Protein AF-A0A225UHL8-F1 (afdb_monomer_lite)

Radius of gyration: 35.81 Å; chains: 1; bounding box: 70×22×98 Å

Sequence (113 aa):
MVSLGLARRLKLKLKYGKQISVSGLGGVPTSITASTEVKITLGPRVVYVVDTLIYENTISAKAQARESQRLDDLQKMEPPAVQTPNYPWPTKMMIRPSPGCQEARVIKLQILR

pLDDT: mean 76.97, std 11.26, range [52.53, 93.81]

Organism: NCBI:txid4795

Foldseek 3Di:
DAEPVVCVVVVFDWDFDPWDFDQDDPRQTWIFGTWGWDWDDPDPPDTDTDTGIYIYPDRPPVRVVVVVVVVVVVVVPPDPPDPDDPDPDPPPPDDDPDPPDDDDDDDDDDDDD

Structure (mmCIF, N/CA/C/O backbone):
data_AF-A0A225UHL8-F1
#
_entry.id   AF-A0A225UHL8-F1
#
loop_
_atom_site.group_PDB
_atom_site.id
_atom_site.type_symbol
_atom_site.label_atom_id
_atom_site.label_alt_id
_atom_site.label_comp_id
_atom_site.label_asym_id
_atom_site.label_entity_id
_atom_site.label_seq_id
_atom_site.pdbx_PDB_ins_code
_atom_site.Cartn_x
_atom_site.Cartn_y
_atom_site.Cartn_z
_atom_site.occupancy
_atom_site.B_iso_or_equiv
_atom_site.auth_seq_id
_atom_site.auth_comp_id
_atom_site.auth_asym_id
_atom_site.auth_atom_id
_atom_site.pdbx_PDB_model_num
ATOM 1 N N . MET A 1 1 ? -9.195 -5.512 3.261 1.00 75.69 1 MET A N 1
ATOM 2 C CA . MET A 1 1 ? -7.813 -5.039 3.521 1.00 75.69 1 MET A CA 1
ATOM 3 C C . MET A 1 1 ? -7.791 -3.524 3.401 1.00 75.69 1 MET A C 1
ATOM 5 O O . MET A 1 1 ? -8.510 -3.006 2.555 1.00 75.69 1 MET A O 1
ATOM 9 N N . VAL A 1 2 ? -7.021 -2.822 4.235 1.00 83.56 2 VAL A N 1
ATOM 10 C CA . VAL A 1 2 ? -6.964 -1.345 4.256 1.00 83.56 2 VAL A CA 1
ATOM 11 C C . VAL A 1 2 ? -5.554 -0.886 3.883 1.00 83.56 2 VAL A C 1
ATOM 13 O O . VAL A 1 2 ? -4.578 -1.514 4.283 1.00 83.56 2 VAL A O 1
ATOM 16 N N . SER A 1 3 ? -5.427 0.186 3.100 1.00 85.38 3 SER A N 1
ATOM 17 C CA . SER A 1 3 ? -4.113 0.712 2.715 1.00 85.38 3 SER A CA 1
ATOM 18 C C . SER A 1 3 ? -3.475 1.518 3.849 1.00 85.38 3 SER A C 1
ATOM 20 O O . SER A 1 3 ? -4.166 2.209 4.606 1.00 85.38 3 SER A O 1
ATOM 22 N N . LEU A 1 4 ? -2.143 1.490 3.945 1.00 84.81 4 LEU A N 1
ATOM 23 C CA . LEU A 1 4 ? -1.416 2.257 4.960 1.00 84.81 4 LEU A CA 1
ATOM 24 C C . LEU A 1 4 ? -1.695 3.765 4.877 1.00 84.81 4 LEU A C 1
ATOM 26 O O . LEU A 1 4 ? -1.858 4.422 5.904 1.00 84.81 4 LEU A O 1
ATOM 30 N N . GLY A 1 5 ? -1.797 4.312 3.663 1.00 86.69 5 GLY A N 1
ATOM 31 C CA . GLY A 1 5 ? -2.115 5.725 3.452 1.00 86.69 5 GLY A CA 1
ATOM 32 C C . GLY A 1 5 ? -3.486 6.102 4.015 1.00 86.69 5 GLY A C 1
ATOM 33 O O . GLY A 1 5 ? -3.611 7.112 4.709 1.00 86.69 5 GLY A O 1
ATOM 34 N N . LEU A 1 6 ? -4.502 5.263 3.788 1.00 86.88 6 LEU A N 1
ATOM 35 C CA . LEU A 1 6 ? -5.835 5.480 4.345 1.00 86.88 6 LEU A CA 1
ATOM 36 C C . LEU A 1 6 ? -5.818 5.387 5.874 1.00 86.88 6 LEU A C 1
ATOM 38 O O . LEU A 1 6 ? -6.369 6.256 6.544 1.00 86.88 6 LEU A O 1
ATOM 42 N N . ALA A 1 7 ? -5.121 4.397 6.432 1.00 87.75 7 ALA A N 1
ATOM 43 C CA . ALA A 1 7 ? -5.011 4.237 7.878 1.00 87.75 7 ALA A CA 1
ATOM 44 C C . ALA A 1 7 ? -4.324 5.434 8.563 1.00 87.75 7 ALA A C 1
ATOM 46 O O . ALA A 1 7 ? -4.782 5.887 9.613 1.00 87.75 7 ALA A O 1
ATOM 47 N N . ARG A 1 8 ? -3.274 5.996 7.945 1.00 87.06 8 ARG A N 1
ATOM 48 C CA . ARG A 1 8 ? -2.605 7.221 8.422 1.00 87.06 8 ARG A CA 1
ATOM 49 C C . ARG A 1 8 ? -3.531 8.435 8.368 1.00 87.06 8 ARG A C 1
ATOM 51 O O . ARG A 1 8 ? -3.590 9.192 9.333 1.00 87.06 8 ARG A O 1
ATOM 58 N N . ARG A 1 9 ? -4.290 8.602 7.277 1.00 91.56 9 ARG A N 1
ATOM 59 C CA . ARG A 1 9 ? -5.273 9.696 7.136 1.00 91.56 9 ARG A CA 1
ATOM 60 C C . ARG A 1 9 ? -6.385 9.612 8.180 1.00 91.56 9 ARG A C 1
ATOM 62 O O . ARG A 1 9 ? -6.807 10.640 8.697 1.00 91.56 9 ARG A O 1
ATOM 69 N N . LEU A 1 10 ? -6.806 8.397 8.519 1.00 90.00 10 LEU A N 1
ATOM 70 C CA . LEU A 1 10 ? -7.790 8.121 9.567 1.00 90.00 10 LEU A CA 1
ATOM 71 C C . LEU A 1 10 ? -7.193 8.122 10.986 1.00 90.00 10 LEU A C 1
ATOM 73 O O . LEU A 1 10 ? -7.925 7.907 11.948 1.00 90.00 10 LEU A O 1
ATOM 77 N N . LYS A 1 11 ? -5.881 8.368 11.130 1.00 90.75 11 LYS A N 1
ATOM 78 C CA . LYS A 1 11 ? -5.155 8.387 12.412 1.00 90.75 11 LYS A CA 1
ATOM 79 C C . LYS A 1 11 ? -5.376 7.119 13.252 1.00 90.75 11 LYS A C 1
ATOM 81 O O . LYS A 1 11 ? -5.460 7.181 14.479 1.00 90.75 11 LYS A O 1
ATOM 86 N N . LEU A 1 12 ? -5.472 5.964 12.593 1.00 89.69 12 LEU A N 1
ATOM 87 C CA . LEU A 1 12 ? -5.672 4.683 13.268 1.00 89.69 12 LEU A CA 1
ATOM 88 C C . LEU A 1 12 ? -4.417 4.274 14.046 1.00 89.69 12 LEU A C 1
ATOM 90 O O . LEU A 1 12 ? -3.289 4.508 13.607 1.00 89.69 12 LEU A O 1
ATOM 94 N N . LYS A 1 13 ? -4.607 3.610 15.189 1.00 89.00 13 LYS A N 1
ATOM 95 C CA . LYS A 1 13 ? -3.498 3.032 15.955 1.00 89.00 13 LYS A CA 1
ATOM 96 C C . LYS A 1 13 ? -3.063 1.724 15.306 1.00 89.00 13 LYS A C 1
ATOM 98 O O . LYS A 1 13 ? -3.782 0.727 15.356 1.00 89.00 13 LYS A O 1
ATOM 103 N N . LEU A 1 14 ? -1.887 1.745 14.690 1.00 88.94 14 LEU A N 1
ATOM 104 C CA . LEU A 1 14 ? -1.315 0.598 13.997 1.00 88.94 14 LEU A CA 1
ATOM 105 C C . LEU A 1 14 ? -0.427 -0.217 14.936 1.00 88.94 14 LEU A C 1
ATOM 107 O O . LEU A 1 14 ? 0.420 0.338 15.634 1.00 88.94 14 LEU A O 1
ATOM 111 N N . LYS A 1 15 ? -0.603 -1.536 14.919 1.00 87.62 15 LYS A N 1
ATOM 112 C CA . LYS A 1 15 ? 0.301 -2.504 15.537 1.00 87.62 15 LYS A CA 1
ATOM 113 C C . LYS A 1 15 ? 1.204 -3.055 14.438 1.00 87.62 15 LYS A C 1
ATOM 115 O O . LYS A 1 15 ? 0.720 -3.682 13.497 1.00 87.62 15 LYS A O 1
ATOM 120 N N . TYR A 1 16 ? 2.501 -2.789 14.532 1.00 81.25 16 TYR A N 1
ATOM 121 C CA . TYR A 1 16 ? 3.485 -3.296 13.577 1.00 81.25 16 TYR A CA 1
ATOM 122 C C . TYR A 1 16 ? 3.914 -4.702 13.993 1.00 81.25 16 TYR A C 1
ATOM 124 O O . TYR A 1 16 ? 4.295 -4.923 15.141 1.00 81.25 16 TYR A O 1
ATOM 132 N N . GLY A 1 17 ? 3.801 -5.651 13.068 1.00 76.00 17 GLY A N 1
ATOM 133 C CA . GLY A 1 17 ? 4.171 -7.050 13.274 1.00 76.00 17 GLY A CA 1
ATOM 134 C C . GLY A 1 17 ? 5.263 -7.489 12.303 1.00 76.00 17 GLY A C 1
ATOM 135 O O . GLY A 1 17 ? 5.881 -6.672 11.623 1.00 76.00 17 GLY A O 1
ATOM 136 N N . LYS A 1 18 ? 5.492 -8.802 12.206 1.00 74.38 18 LYS A N 1
ATOM 137 C CA . LYS A 1 18 ? 6.393 -9.364 11.192 1.00 74.38 18 LYS A CA 1
ATOM 138 C C . LYS A 1 18 ? 5.832 -9.074 9.798 1.00 74.38 18 LYS A C 1
ATOM 140 O O . LYS A 1 18 ? 4.673 -9.376 9.533 1.00 74.38 18 LYS A O 1
ATOM 145 N N . GLN A 1 19 ? 6.657 -8.507 8.920 1.00 71.31 19 GLN A N 1
ATOM 146 C CA . GLN A 1 19 ? 6.268 -8.190 7.548 1.00 71.31 19 GLN A CA 1
ATOM 147 C C . GLN A 1 19 ? 5.973 -9.484 6.777 1.00 71.31 19 GLN A C 1
ATOM 149 O O . GLN A 1 19 ? 6.843 -10.349 6.643 1.00 71.31 19 GLN A O 1
ATOM 154 N N . ILE A 1 20 ? 4.748 -9.619 6.270 1.00 74.69 20 ILE A N 1
ATOM 155 C CA . ILE A 1 20 ? 4.320 -10.772 5.472 1.00 74.69 20 ILE A CA 1
ATOM 156 C C . ILE A 1 20 ? 4.226 -10.318 4.020 1.00 74.69 20 ILE A C 1
ATOM 158 O O . ILE A 1 20 ? 3.564 -9.330 3.713 1.00 74.69 20 ILE A O 1
ATOM 162 N N . SER A 1 21 ? 4.897 -11.034 3.120 1.00 72.44 21 SER A N 1
ATOM 163 C CA . SER A 1 21 ? 4.722 -10.833 1.681 1.00 72.44 21 SER A CA 1
ATOM 164 C C . SER A 1 21 ? 3.538 -11.671 1.216 1.00 72.44 21 SER A C 1
ATOM 166 O O . SER A 1 21 ? 3.569 -12.894 1.339 1.00 72.44 21 SER A O 1
ATOM 168 N N . VAL A 1 22 ? 2.505 -11.019 0.697 1.00 73.88 22 VAL A N 1
ATOM 169 C CA . VAL A 1 22 ? 1.358 -11.667 0.056 1.00 73.88 22 VAL A CA 1
ATOM 170 C C . VAL A 1 22 ? 1.390 -11.367 -1.435 1.00 73.88 22 VAL A C 1
ATOM 172 O O . VAL A 1 22 ? 1.830 -10.301 -1.855 1.00 73.88 22 VAL A O 1
ATOM 175 N N . SER A 1 23 ? 0.933 -12.304 -2.257 1.00 74.62 23 SER A N 1
ATOM 176 C CA . SER A 1 23 ? 0.718 -12.024 -3.675 1.00 74.62 23 SER A CA 1
ATOM 177 C C . SER A 1 23 ? -0.560 -11.202 -3.815 1.00 74.62 23 SER A C 1
ATOM 179 O O . SER A 1 23 ? -1.652 -11.687 -3.524 1.00 74.62 23 SER A O 1
ATOM 181 N N . GLY A 1 24 ? -0.414 -9.941 -4.211 1.00 70.69 24 GLY A N 1
ATOM 182 C CA . GLY A 1 24 ? -1.517 -9.039 -4.504 1.00 70.69 24 GLY A CA 1
ATOM 183 C C . GLY A 1 24 ? -2.201 -9.356 -5.835 1.00 70.69 24 GLY A C 1
ATOM 184 O O . GLY A 1 24 ? -1.852 -10.301 -6.548 1.00 70.69 24 GLY A O 1
ATOM 185 N N . LEU A 1 25 ? -3.188 -8.530 -6.181 1.00 65.62 25 LEU A N 1
ATOM 186 C CA . LEU A 1 25 ? -3.912 -8.622 -7.447 1.00 65.62 25 LEU A CA 1
ATOM 187 C C . LEU A 1 25 ? -2.928 -8.513 -8.627 1.00 65.62 25 LEU A C 1
ATOM 189 O O . LEU A 1 25 ? -2.130 -7.581 -8.682 1.00 65.62 25 LEU A O 1
ATOM 193 N N . GLY A 1 26 ? -2.959 -9.483 -9.546 1.00 71.81 26 GLY A N 1
ATOM 194 C CA . GLY A 1 26 ? -2.008 -9.564 -10.664 1.00 71.81 26 GLY A CA 1
ATOM 195 C C . GLY A 1 26 ? -0.659 -10.215 -10.326 1.00 71.81 26 GLY A C 1
ATOM 196 O O . GLY A 1 26 ? 0.267 -10.138 -11.125 1.00 71.81 26 GLY A O 1
ATOM 197 N N . GLY A 1 27 ? -0.520 -10.848 -9.154 1.00 73.62 27 GLY A N 1
ATOM 198 C CA . GLY A 1 27 ? 0.696 -11.580 -8.772 1.00 73.62 27 GLY A CA 1
ATOM 199 C C . GLY A 1 27 ? 1.842 -10.694 -8.274 1.00 73.62 27 GLY A C 1
ATOM 200 O O . GLY A 1 27 ? 2.933 -11.193 -8.001 1.00 73.62 27 GLY A O 1
ATOM 201 N N . VAL A 1 28 ? 1.602 -9.388 -8.120 1.00 71.94 28 VAL A N 1
ATOM 202 C CA . VAL A 1 28 ? 2.586 -8.446 -7.579 1.00 71.94 28 VAL A CA 1
ATOM 203 C C . VAL A 1 28 ? 2.727 -8.679 -6.072 1.00 71.94 28 VAL A C 1
ATOM 205 O O . VAL A 1 28 ? 1.729 -8.587 -5.357 1.00 71.94 28 VAL A O 1
ATOM 208 N N . PRO A 1 29 ? 3.930 -8.966 -5.548 1.00 70.12 29 PRO A N 1
ATOM 209 C CA . PRO A 1 29 ? 4.115 -9.167 -4.117 1.00 70.12 29 PRO A CA 1
ATOM 210 C C . PRO A 1 29 ? 3.922 -7.844 -3.363 1.00 70.12 29 PRO A C 1
ATOM 212 O O . PRO A 1 29 ? 4.719 -6.910 -3.494 1.00 70.12 29 PRO A O 1
ATOM 215 N N . THR A 1 30 ? 2.872 -7.785 -2.551 1.00 75.44 30 THR A N 1
ATOM 216 C CA . THR A 1 30 ? 2.535 -6.686 -1.644 1.00 75.44 30 THR A CA 1
ATOM 217 C C . THR A 1 30 ? 2.898 -7.067 -0.213 1.00 75.44 30 THR A C 1
ATOM 219 O O . THR A 1 30 ? 2.684 -8.196 0.228 1.00 75.44 30 THR A O 1
ATOM 222 N N . SER A 1 31 ? 3.476 -6.134 0.543 1.00 72.94 31 SER A N 1
ATOM 223 C CA . SER A 1 31 ? 3.817 -6.384 1.944 1.00 72.94 31 SER A CA 1
ATOM 224 C C . SER A 1 31 ? 2.722 -5.911 2.894 1.00 72.94 31 SER A C 1
ATOM 226 O O . SER A 1 31 ? 2.283 -4.760 2.848 1.00 72.94 31 SER A O 1
ATOM 228 N N . ILE A 1 32 ? 2.318 -6.802 3.794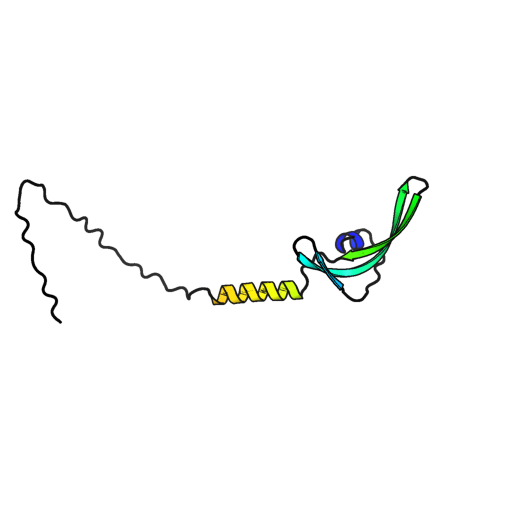 1.00 77.94 32 ILE A N 1
ATOM 229 C CA . ILE A 1 32 ? 1.503 -6.495 4.965 1.00 77.94 32 ILE A CA 1
ATOM 230 C C . ILE A 1 32 ? 2.463 -6.220 6.115 1.00 77.94 32 ILE A C 1
ATOM 232 O O . ILE A 1 32 ? 3.260 -7.086 6.479 1.00 77.94 32 ILE A O 1
ATOM 236 N N . THR A 1 33 ? 2.382 -5.018 6.678 1.00 74.81 33 THR A N 1
ATOM 237 C CA . THR A 1 33 ? 3.358 -4.534 7.671 1.00 74.81 33 THR A CA 1
ATOM 238 C C . THR A 1 33 ? 2.706 -4.256 9.026 1.00 74.81 33 THR A C 1
ATOM 240 O O . THR A 1 33 ? 3.374 -4.296 10.059 1.00 74.81 33 THR A O 1
ATOM 243 N N . ALA A 1 34 ? 1.395 -4.006 9.056 1.00 82.31 34 ALA A N 1
ATOM 244 C CA . ALA A 1 34 ? 0.694 -3.666 10.286 1.00 82.31 34 ALA A CA 1
ATOM 245 C C . ALA A 1 34 ? -0.729 -4.227 10.325 1.00 82.31 34 ALA A C 1
ATOM 247 O O . ALA A 1 34 ? -1.329 -4.533 9.296 1.00 82.31 34 ALA A O 1
ATOM 248 N N . SER A 1 35 ? -1.287 -4.322 11.524 1.00 84.31 35 SER A N 1
ATOM 249 C CA . SER A 1 35 ? -2.701 -4.596 11.764 1.00 84.31 35 SER A CA 1
ATOM 250 C C . SER A 1 35 ? -3.292 -3.533 12.682 1.00 84.31 35 SER A C 1
ATOM 252 O O . SER A 1 35 ? -2.580 -2.831 13.405 1.00 84.31 35 SER A O 1
ATOM 254 N N . THR A 1 36 ? -4.604 -3.356 12.624 1.00 88.44 36 THR A N 1
ATOM 255 C CA . THR A 1 36 ? -5.316 -2.416 13.488 1.00 88.44 36 THR A CA 1
ATOM 256 C C . THR A 1 36 ? -6.727 -2.912 13.742 1.00 88.44 36 THR A C 1
ATOM 258 O O . THR A 1 36 ? -7.358 -3.492 12.861 1.00 88.44 36 THR A O 1
ATOM 261 N N . GLU A 1 37 ? -7.210 -2.678 14.951 1.00 88.75 37 GLU A N 1
ATOM 262 C CA . GLU A 1 37 ? -8.580 -2.980 15.335 1.00 88.75 37 GLU A CA 1
ATOM 263 C C . GLU A 1 37 ? -9.443 -1.757 15.016 1.00 88.75 37 GLU A C 1
ATOM 265 O O . GLU A 1 37 ? -9.176 -0.650 15.495 1.00 88.75 37 GLU A O 1
ATOM 270 N N . VAL A 1 38 ? -10.463 -1.939 14.178 1.00 89.25 38 VAL A N 1
ATOM 271 C CA . VAL A 1 38 ? -11.345 -0.853 13.739 1.00 89.25 38 VAL A CA 1
ATOM 272 C C . VAL A 1 38 ? -12.760 -1.124 14.218 1.00 89.25 38 VAL A C 1
ATOM 274 O O . VAL A 1 38 ? -13.296 -2.218 14.043 1.00 89.25 38 VAL A O 1
ATOM 277 N N . LYS A 1 39 ? -13.381 -0.090 14.790 1.00 90.81 39 LYS A N 1
ATOM 278 C CA . LYS A 1 39 ? -14.814 -0.065 15.074 1.00 90.81 39 LYS A CA 1
ATOM 279 C C . LYS A 1 39 ? -15.554 0.529 13.884 1.00 90.81 39 LYS A C 1
ATOM 281 O O . LYS A 1 39 ? -15.400 1.712 13.596 1.00 90.81 39 LYS A O 1
ATOM 286 N N . ILE A 1 40 ? -16.339 -0.292 13.200 1.00 89.31 40 ILE A N 1
ATOM 287 C CA . ILE A 1 40 ? -17.140 0.098 12.041 1.00 89.31 40 ILE A CA 1
ATOM 288 C C . ILE A 1 40 ? -18.603 0.119 12.468 1.00 89.31 40 ILE A C 1
ATOM 290 O O . ILE A 1 40 ? -19.164 -0.893 12.882 1.00 89.31 40 ILE A O 1
ATOM 294 N N . THR A 1 41 ? -19.234 1.279 12.363 1.00 90.88 41 THR A N 1
ATOM 295 C CA . THR A 1 41 ? -20.665 1.455 12.615 1.00 90.88 41 THR A CA 1
ATOM 296 C C . THR A 1 41 ? -21.426 1.321 11.300 1.00 90.88 41 THR A C 1
ATOM 298 O O . THR A 1 41 ? -21.255 2.159 10.416 1.00 90.88 41 THR A O 1
ATOM 301 N N . LEU A 1 42 ? -22.259 0.286 11.162 1.00 88.88 42 LEU A N 1
ATOM 302 C CA . LEU A 1 42 ? -23.072 0.038 9.957 1.00 88.88 42 LEU A CA 1
ATOM 303 C C . LEU A 1 42 ? -24.536 0.498 10.105 1.00 88.88 42 LEU A C 1
ATOM 305 O O . LEU A 1 42 ? -25.334 0.345 9.187 1.00 88.88 42 LEU A O 1
ATOM 309 N N . GLY A 1 43 ? -24.893 1.080 11.251 1.00 88.81 43 GLY A N 1
ATOM 310 C CA . GLY A 1 43 ? -26.215 1.640 11.519 1.00 88.81 43 GLY A CA 1
ATOM 311 C C . GLY A 1 43 ? -26.354 2.119 12.969 1.00 88.81 43 GLY A C 1
ATOM 312 O O . GLY A 1 43 ? -25.392 2.022 13.734 1.00 88.81 43 GLY A O 1
ATOM 313 N N . PRO A 1 44 ? -27.549 2.582 13.388 1.00 85.56 44 PRO A N 1
ATOM 314 C CA . PRO A 1 44 ? -27.764 3.191 14.707 1.00 85.56 44 PRO A CA 1
ATOM 315 C C . PRO A 1 44 ? -27.479 2.268 15.901 1.00 85.56 44 PRO A C 1
ATOM 317 O O . PRO A 1 44 ? -27.277 2.745 17.012 1.00 85.56 44 PRO A O 1
ATOM 320 N N . ARG A 1 45 ? -27.498 0.944 15.694 1.00 88.50 45 ARG A N 1
ATOM 321 C CA . ARG A 1 45 ? -27.344 -0.068 16.756 1.00 88.50 45 ARG A CA 1
ATOM 322 C C . ARG A 1 45 ? -26.320 -1.157 16.447 1.00 88.50 45 ARG A C 1
ATOM 324 O O . ARG A 1 45 ? -26.227 -2.118 17.201 1.00 88.50 45 ARG A O 1
ATOM 331 N N . VAL A 1 46 ? -25.569 -1.040 15.353 1.00 87.38 46 VAL A N 1
ATOM 332 C CA . VAL A 1 46 ? -24.667 -2.113 14.920 1.00 87.38 46 VAL A CA 1
ATOM 333 C C . VAL A 1 46 ? -23.242 -1.591 14.824 1.00 87.38 46 VAL A C 1
ATOM 335 O O . VAL A 1 46 ? -22.899 -0.834 13.914 1.00 87.38 46 VAL A O 1
ATOM 338 N N . VAL A 1 47 ? -22.425 -2.009 15.791 1.0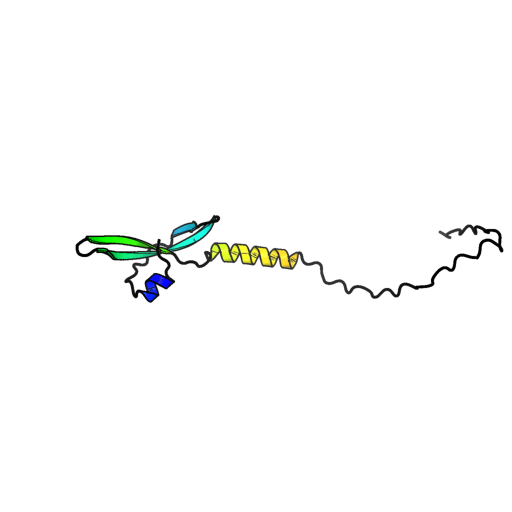0 92.19 47 VAL A N 1
ATOM 339 C CA . VAL A 1 47 ? -20.991 -1.722 15.866 1.00 92.19 47 VAL A CA 1
ATOM 340 C C . VAL A 1 47 ? -20.236 -3.029 15.662 1.00 92.19 47 VAL A C 1
ATOM 342 O O . VAL A 1 47 ? -20.374 -3.953 16.459 1.00 92.19 47 VAL A O 1
ATOM 345 N N . TYR A 1 48 ? -19.420 -3.094 14.616 1.00 90.56 48 TYR A N 1
ATOM 346 C CA . TYR A 1 48 ? -18.498 -4.197 14.377 1.00 90.56 48 TYR A CA 1
ATOM 347 C C . TYR A 1 48 ? -17.111 -3.818 14.859 1.00 90.56 48 TYR A C 1
ATOM 349 O O . TYR A 1 48 ? -16.622 -2.734 14.552 1.00 90.56 48 TYR A O 1
ATOM 357 N N . VAL A 1 49 ? -16.474 -4.725 15.587 1.00 91.25 49 VAL A N 1
ATOM 358 C CA . VAL A 1 49 ? -15.060 -4.638 15.942 1.00 91.25 49 VAL A CA 1
ATOM 359 C C . VAL A 1 49 ? -14.335 -5.659 15.076 1.00 91.25 49 VAL A C 1
ATOM 361 O O . VAL A 1 49 ? -14.635 -6.848 15.160 1.00 91.25 49 VAL A O 1
ATOM 364 N N . VAL A 1 50 ? -13.454 -5.199 14.190 1.00 90.44 50 VAL A N 1
ATOM 365 C CA . VAL A 1 50 ? -12.734 -6.066 13.247 1.00 90.44 50 VAL A CA 1
ATOM 366 C C . VAL A 1 50 ? -11.241 -5.785 13.313 1.00 90.44 50 VAL A C 1
ATOM 368 O O . VAL A 1 50 ? -10.803 -4.643 13.154 1.00 90.44 50 VAL A O 1
ATOM 371 N N . ASP A 1 51 ? -10.458 -6.851 13.453 1.00 88.19 51 ASP A N 1
ATOM 372 C CA . ASP A 1 51 ? -9.020 -6.814 13.221 1.00 88.19 51 ASP A CA 1
ATOM 373 C C . ASP A 1 51 ? -8.739 -6.768 11.722 1.00 88.19 51 ASP A C 1
ATOM 375 O O . ASP A 1 51 ? -9.015 -7.698 10.961 1.00 88.19 51 ASP A O 1
ATOM 379 N N . THR A 1 52 ? -8.192 -5.642 11.281 1.00 87.50 52 THR A N 1
ATOM 380 C CA . THR A 1 52 ? -7.986 -5.347 9.869 1.00 87.50 52 THR A CA 1
ATOM 381 C C . THR A 1 52 ? -6.497 -5.293 9.556 1.00 87.50 52 THR A C 1
ATOM 383 O O . THR A 1 52 ? -5.727 -4.590 10.212 1.00 87.50 52 THR A O 1
ATOM 386 N N . LEU A 1 53 ? -6.078 -6.017 8.516 1.00 86.94 53 LEU A N 1
ATOM 387 C CA . LEU A 1 53 ? -4.701 -5.978 8.025 1.00 86.94 53 LEU A CA 1
ATOM 388 C C . LEU A 1 53 ? -4.460 -4.729 7.169 1.00 86.94 53 LEU A C 1
ATOM 390 O O . LEU A 1 53 ? -5.256 -4.406 6.273 1.00 86.94 53 LEU A O 1
ATOM 394 N N . ILE A 1 54 ? -3.334 -4.069 7.437 1.00 84.88 54 ILE A N 1
ATOM 395 C CA . ILE A 1 54 ? -2.835 -2.903 6.719 1.00 84.88 54 ILE A CA 1
ATOM 396 C C . ILE A 1 54 ? -1.729 -3.329 5.763 1.00 84.88 54 ILE A C 1
ATOM 398 O O . ILE A 1 54 ? -0.676 -3.824 6.178 1.00 84.88 54 ILE A O 1
ATOM 402 N N . TYR A 1 55 ? -1.960 -3.089 4.477 1.00 79.00 55 TYR A N 1
ATOM 403 C CA . TYR A 1 55 ? -0.962 -3.333 3.444 1.00 79.00 55 TYR A CA 1
ATOM 404 C C . TYR A 1 55 ? -0.305 -2.025 3.002 1.00 79.00 55 TYR A C 1
ATOM 406 O O . TYR A 1 55 ? -0.953 -0.973 2.913 1.00 79.00 55 TYR A O 1
ATOM 414 N N . GLU A 1 56 ? 0.988 -2.093 2.698 1.00 71.62 56 GLU A N 1
ATOM 415 C CA . GLU A 1 56 ? 1.643 -1.066 1.899 1.00 71.62 56 GLU A CA 1
ATOM 416 C C . GLU A 1 56 ? 1.441 -1.386 0.420 1.00 71.62 56 GLU A C 1
ATOM 418 O O . GLU A 1 56 ? 1.797 -2.463 -0.055 1.00 71.62 56 GLU A O 1
ATOM 423 N N . ASN A 1 57 ? 0.866 -0.434 -0.317 1.00 62.88 57 ASN A N 1
ATOM 424 C CA . ASN A 1 57 ? 0.798 -0.473 -1.779 1.00 62.88 57 ASN A CA 1
ATOM 425 C C . ASN A 1 57 ? 2.120 0.021 -2.391 1.00 62.88 57 ASN A C 1
ATOM 427 O O . ASN A 1 57 ? 2.134 0.838 -3.305 1.00 62.88 57 ASN A O 1
ATOM 431 N N . THR A 1 58 ? 3.237 -0.399 -1.809 1.00 61.41 58 THR A N 1
ATOM 432 C CA . THR A 1 58 ? 4.562 -0.174 -2.370 1.00 61.41 58 THR A CA 1
ATOM 433 C C . THR A 1 58 ? 5.032 -1.537 -2.835 1.00 61.41 58 THR A C 1
ATOM 435 O O . THR A 1 58 ? 4.976 -2.506 -2.075 1.00 61.41 58 THR A O 1
ATOM 438 N N . ILE A 1 59 ? 5.431 -1.628 -4.103 1.00 65.94 59 ILE A N 1
ATOM 439 C CA . ILE A 1 59 ? 6.030 -2.830 -4.682 1.00 65.94 59 ILE A CA 1
ATOM 440 C C . ILE A 1 59 ? 7.106 -3.305 -3.698 1.00 65.94 59 ILE A C 1
ATOM 442 O O . ILE A 1 59 ? 7.958 -2.504 -3.315 1.00 65.94 59 ILE A O 1
ATOM 446 N N . SER A 1 60 ? 7.038 -4.559 -3.236 1.00 69.12 60 SER A N 1
ATOM 447 C CA . SER A 1 60 ? 8.017 -5.091 -2.276 1.00 69.12 60 SER A CA 1
ATOM 448 C C . SER A 1 60 ? 9.442 -4.719 -2.704 1.00 69.12 60 SER A C 1
ATOM 450 O O . SER A 1 60 ? 9.766 -4.850 -3.884 1.00 69.12 60 SER A O 1
ATOM 452 N N . ALA A 1 61 ? 10.316 -4.328 -1.768 1.00 72.12 61 ALA A N 1
ATOM 453 C CA . ALA A 1 61 ? 11.718 -4.003 -2.067 1.00 72.12 61 ALA A CA 1
ATOM 454 C C . ALA A 1 61 ? 12.412 -5.110 -2.887 1.00 72.12 61 ALA A C 1
ATOM 456 O O . ALA A 1 61 ? 13.212 -4.842 -3.778 1.00 72.12 61 ALA A O 1
ATOM 457 N N . LYS A 1 62 ? 12.031 -6.373 -2.654 1.00 73.00 62 LYS A N 1
ATOM 458 C CA . LYS A 1 62 ? 12.515 -7.526 -3.422 1.00 73.00 62 LYS A CA 1
ATOM 459 C C . LYS A 1 62 ? 12.027 -7.526 -4.874 1.00 73.00 62 LYS A C 1
ATOM 461 O O . LYS A 1 62 ? 12.759 -7.949 -5.762 1.00 73.00 62 LYS A O 1
ATOM 466 N N . ALA A 1 63 ? 10.793 -7.101 -5.124 1.00 76.69 63 ALA A N 1
ATOM 467 C CA . ALA A 1 63 ? 10.262 -6.959 -6.476 1.00 76.69 63 ALA A CA 1
ATOM 468 C C . ALA A 1 63 ? 10.828 -5.726 -7.191 1.00 76.69 63 ALA A C 1
ATOM 470 O O . ALA A 1 63 ? 11.151 -5.837 -8.367 1.00 76.69 63 ALA A O 1
ATOM 471 N N . GLN A 1 64 ? 11.056 -4.616 -6.483 1.00 81.81 64 GLN A N 1
ATOM 472 C CA . GLN A 1 64 ? 11.778 -3.464 -7.037 1.00 81.81 64 GLN A CA 1
ATOM 473 C C . GLN A 1 64 ? 13.211 -3.828 -7.427 1.00 81.81 64 GLN A C 1
ATOM 475 O O . GLN A 1 64 ? 13.638 -3.489 -8.521 1.00 81.81 64 GLN A O 1
ATOM 480 N N . ALA A 1 65 ? 13.928 -4.575 -6.582 1.00 84.81 65 ALA A N 1
ATOM 481 C CA . ALA A 1 65 ? 15.279 -5.035 -6.896 1.00 84.81 65 ALA A CA 1
ATOM 482 C C . ALA A 1 65 ? 15.305 -5.921 -8.150 1.00 84.81 65 ALA A C 1
ATOM 484 O O . ALA A 1 65 ? 16.170 -5.759 -9.003 1.00 84.81 65 ALA A O 1
ATOM 485 N N . ARG A 1 66 ? 14.324 -6.824 -8.295 1.00 85.19 66 ARG A N 1
ATOM 486 C CA . ARG A 1 66 ? 14.178 -7.652 -9.503 1.00 85.19 66 ARG A CA 1
ATOM 487 C C . ARG A 1 66 ? 13.914 -6.814 -10.752 1.00 85.19 66 ARG A C 1
ATOM 489 O O . ARG A 1 66 ? 14.465 -7.129 -11.797 1.00 85.19 66 ARG A O 1
ATOM 496 N N . GLU A 1 67 ? 13.064 -5.796 -10.655 1.00 84.50 67 GLU A N 1
ATOM 497 C CA . GLU A 1 67 ? 12.751 -4.920 -11.787 1.00 84.50 67 GLU A CA 1
ATOM 498 C C . GLU A 1 67 ? 13.937 -4.028 -12.156 1.00 84.50 67 GLU A C 1
ATOM 500 O O . GLU A 1 67 ? 14.289 -3.937 -13.324 1.00 84.50 67 GLU A O 1
ATOM 505 N N . SER A 1 68 ? 14.622 -3.456 -11.164 1.00 86.94 68 SER A N 1
ATOM 506 C CA . SER A 1 68 ? 15.855 -2.695 -11.384 1.00 86.94 68 SER A CA 1
ATOM 507 C C . SER A 1 68 ? 16.912 -3.551 -12.072 1.00 86.94 68 SER A C 1
ATOM 509 O O . SER A 1 68 ? 17.498 -3.119 -13.052 1.00 86.94 68 SER A O 1
ATOM 511 N N . GLN A 1 69 ? 17.094 -4.793 -11.617 1.00 91.81 69 GLN A N 1
ATOM 512 C CA . GLN A 1 69 ? 18.034 -5.721 -12.237 1.00 91.81 69 GLN A CA 1
ATOM 513 C C . GLN A 1 69 ? 17.650 -6.043 -13.686 1.00 91.81 69 GLN A C 1
ATOM 515 O O . GLN A 1 69 ? 18.514 -6.071 -14.556 1.00 91.81 69 GLN A O 1
ATOM 520 N N . ARG A 1 70 ? 16.355 -6.231 -13.969 1.00 89.31 70 ARG A N 1
ATOM 521 C CA . ARG A 1 70 ? 15.869 -6.400 -15.345 1.00 89.31 70 ARG A CA 1
ATOM 522 C C . ARG A 1 70 ? 16.182 -5.191 -16.219 1.00 89.31 70 ARG A C 1
ATOM 524 O O . ARG A 1 70 ? 16.612 -5.378 -17.351 1.00 89.31 70 ARG A O 1
ATOM 531 N N . LEU A 1 71 ? 15.962 -3.980 -15.712 1.00 90.44 71 LEU A N 1
ATOM 532 C CA . LEU A 1 71 ? 16.263 -2.746 -16.438 1.00 90.44 71 LEU A CA 1
ATOM 533 C C . LEU A 1 71 ? 17.767 -2.590 -16.679 1.00 90.44 71 LEU A C 1
ATOM 535 O O . LEU A 1 71 ? 18.164 -2.266 -17.794 1.00 90.44 71 LEU A O 1
ATOM 539 N N . ASP A 1 72 ? 18.594 -2.898 -15.680 1.00 93.38 72 ASP A N 1
ATOM 540 C CA . ASP A 1 72 ? 20.053 -2.887 -15.813 1.00 93.38 72 ASP A CA 1
ATOM 541 C C . ASP A 1 72 ? 20.525 -3.880 -16.883 1.00 93.38 72 ASP A C 1
ATOM 543 O O . ASP A 1 72 ? 21.388 -3.560 -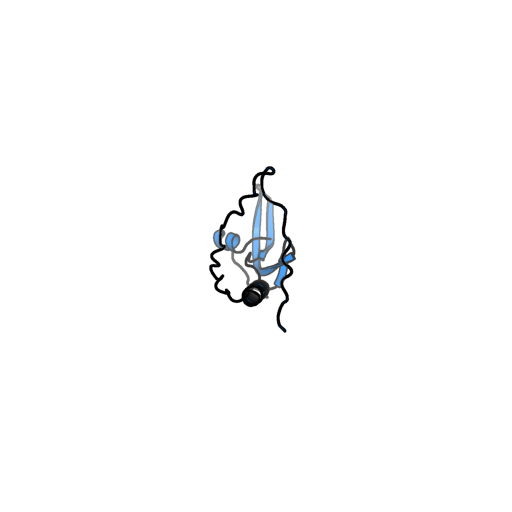17.701 1.00 93.38 72 ASP A O 1
ATOM 547 N N . ASP A 1 73 ? 19.961 -5.088 -16.899 1.00 93.81 73 ASP A N 1
ATOM 548 C CA . ASP A 1 73 ? 20.293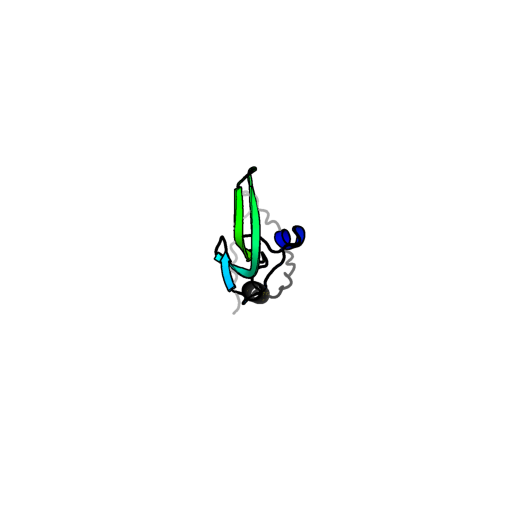 -6.110 -17.891 1.00 93.81 73 ASP A CA 1
ATOM 549 C C . ASP A 1 73 ? 19.844 -5.695 -19.298 1.00 93.81 73 ASP A C 1
ATOM 551 O O . ASP A 1 73 ? 20.601 -5.871 -20.252 1.00 93.81 73 ASP A O 1
ATOM 555 N N . LEU A 1 74 ? 18.665 -5.083 -19.442 1.00 90.19 74 LEU A N 1
ATOM 556 C CA . LEU A 1 74 ? 18.210 -4.521 -20.718 1.00 90.19 74 LEU A CA 1
ATOM 557 C C . LEU A 1 74 ? 19.128 -3.394 -21.203 1.00 90.19 74 LEU A C 1
ATOM 559 O O . LEU A 1 74 ? 19.478 -3.368 -22.380 1.00 90.19 74 LEU A O 1
ATOM 563 N N . GLN A 1 75 ? 19.568 -2.514 -20.303 1.00 87.19 75 GLN A N 1
ATOM 564 C CA . GLN A 1 75 ? 20.491 -1.428 -20.633 1.00 87.19 75 GLN A CA 1
ATOM 565 C C . GLN A 1 75 ? 21.853 -1.962 -21.103 1.00 87.19 75 GLN A C 1
ATOM 567 O O . GLN A 1 75 ? 22.461 -1.403 -22.009 1.00 87.19 75 GLN A O 1
ATOM 572 N N . LYS A 1 76 ? 22.333 -3.073 -20.531 1.00 88.94 76 LYS A N 1
ATOM 573 C CA . LYS A 1 76 ? 23.582 -3.729 -20.967 1.00 88.94 76 LYS A CA 1
ATOM 574 C C . LYS A 1 76 ? 23.479 -4.386 -22.341 1.00 88.94 76 LYS A C 1
ATOM 576 O O . LYS A 1 76 ? 24.502 -4.576 -22.991 1.00 88.94 76 LYS A O 1
ATOM 581 N N . MET A 1 77 ? 22.273 -4.769 -22.750 1.00 86.44 77 MET A N 1
ATOM 582 C CA . MET A 1 77 ? 22.010 -5.328 -24.076 1.00 86.44 77 MET A CA 1
ATOM 583 C C . MET A 1 77 ? 21.881 -4.241 -25.148 1.00 86.44 77 MET A C 1
ATOM 585 O O . MET A 1 77 ? 21.765 -4.581 -26.327 1.00 86.44 77 MET A O 1
ATOM 589 N N . GLU A 1 78 ? 21.899 -2.956 -24.773 1.00 81.69 78 GLU A N 1
ATOM 590 C CA . GLU A 1 78 ? 21.898 -1.868 -25.741 1.00 81.69 78 GLU A CA 1
ATOM 591 C C . GLU A 1 78 ? 23.194 -1.934 -26.566 1.00 81.69 78 GLU A C 1
ATOM 593 O O . GLU A 1 78 ? 24.295 -1.876 -26.003 1.00 81.69 78 GLU A O 1
ATOM 598 N N . PRO A 1 79 ? 23.100 -2.115 -27.897 1.00 81.00 79 PRO A N 1
ATOM 599 C CA . PRO A 1 79 ? 24.285 -2.141 -28.730 1.00 81.00 79 PRO A CA 1
ATOM 600 C C . PRO A 1 79 ? 24.987 -0.785 -28.606 1.00 81.00 79 PRO A C 1
ATOM 602 O O . PRO A 1 79 ? 24.309 0.246 -28.605 1.00 81.00 79 PRO A O 1
ATOM 605 N N . PRO A 1 80 ? 26.330 -0.754 -28.522 1.00 74.69 80 PRO A N 1
ATOM 606 C CA . PRO A 1 80 ? 27.051 0.508 -28.498 1.00 74.69 80 PRO A CA 1
ATOM 607 C C . PRO A 1 80 ? 26.594 1.330 -29.698 1.00 74.69 80 PRO A C 1
ATOM 609 O O . PRO A 1 80 ? 26.523 0.798 -30.807 1.00 74.69 80 PRO A O 1
ATOM 612 N N . ALA A 1 81 ? 26.242 2.596 -29.462 1.00 70.25 81 ALA A N 1
ATOM 613 C CA . ALA A 1 81 ? 25.801 3.510 -30.503 1.00 70.25 81 ALA A CA 1
ATOM 614 C C . ALA A 1 81 ? 26.922 3.661 -31.539 1.00 70.25 81 ALA A C 1
ATOM 616 O O . ALA A 1 81 ? 27.817 4.500 -31.419 1.00 70.25 81 ALA A O 1
ATOM 617 N N . VAL A 1 82 ? 26.903 2.792 -32.549 1.00 72.50 82 VAL A N 1
ATOM 618 C CA . VAL A 1 82 ? 27.762 2.899 -33.715 1.00 72.50 82 VAL A CA 1
ATOM 619 C C . VAL A 1 82 ? 27.305 4.169 -34.406 1.00 72.50 82 VAL A C 1
ATOM 621 O O . VAL A 1 82 ? 26.152 4.262 -34.826 1.00 72.50 82 VAL A O 1
ATOM 624 N N . GLN A 1 83 ? 28.190 5.164 -34.488 1.00 75.25 83 GLN A N 1
ATOM 625 C CA . GLN A 1 83 ? 27.916 6.354 -35.281 1.00 75.25 83 GLN A CA 1
ATOM 626 C C . GLN A 1 83 ? 27.537 5.894 -36.684 1.00 75.25 83 GLN A C 1
ATOM 628 O O . GLN A 1 83 ? 28.356 5.288 -37.377 1.00 75.25 83 GLN A O 1
ATOM 633 N N . THR A 1 84 ? 26.284 6.125 -37.077 1.00 68.44 84 THR A N 1
ATOM 634 C CA . THR A 1 84 ? 25.809 5.765 -38.409 1.00 68.44 84 THR A CA 1
ATOM 635 C C . THR A 1 84 ? 26.640 6.560 -39.405 1.00 68.44 84 THR A C 1
ATOM 637 O O . THR A 1 84 ? 26.565 7.795 -39.388 1.00 68.44 84 THR A O 1
ATOM 640 N N . PRO A 1 85 ? 27.455 5.912 -40.250 1.00 71.31 85 PRO A N 1
ATOM 641 C CA . PRO A 1 85 ? 28.237 6.651 -41.217 1.00 71.31 85 PRO A CA 1
ATOM 642 C C . PRO A 1 85 ? 27.260 7.311 -42.189 1.00 71.31 85 PRO A C 1
ATOM 644 O O . PRO A 1 85 ? 26.355 6.662 -42.718 1.00 71.31 85 PRO A O 1
ATOM 647 N N . ASN A 1 86 ? 27.420 8.615 -42.403 1.00 75.00 86 ASN A N 1
ATOM 648 C CA . ASN A 1 86 ? 26.679 9.310 -43.442 1.00 75.00 86 ASN A CA 1
ATOM 649 C C . ASN A 1 86 ? 27.266 8.884 -44.789 1.00 75.00 86 ASN A C 1
ATOM 651 O O . ASN A 1 86 ? 28.340 9.347 -45.172 1.00 75.00 86 ASN A O 1
ATOM 655 N N . TYR A 1 87 ? 26.589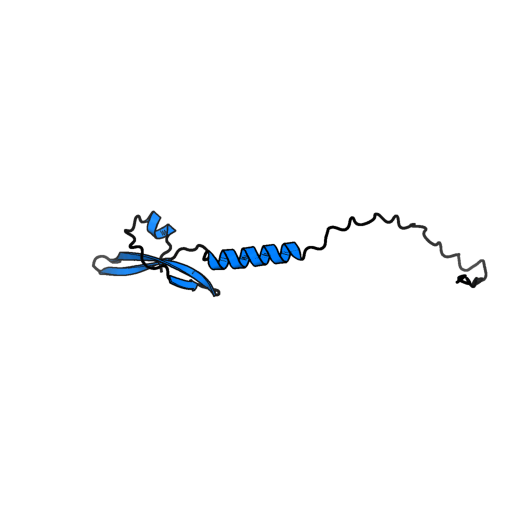 7.962 -45.467 1.00 62.28 87 TYR A N 1
ATOM 656 C CA . TYR A 1 87 ? 26.944 7.539 -46.813 1.00 62.28 87 TYR A CA 1
ATOM 657 C C . TYR A 1 87 ? 26.217 8.438 -47.818 1.00 62.28 87 TYR A C 1
ATOM 659 O O . TYR A 1 87 ? 24.994 8.326 -47.957 1.00 62.28 87 TYR A O 1
ATOM 667 N N . PRO A 1 88 ? 26.930 9.314 -48.550 1.00 73.56 88 PRO A N 1
ATOM 668 C CA . PRO A 1 88 ? 26.341 10.046 -49.653 1.00 73.56 88 PRO A CA 1
ATOM 669 C C . PRO A 1 88 ? 26.086 9.035 -50.771 1.00 73.56 88 PRO A C 1
ATOM 671 O O . PRO A 1 88 ? 26.997 8.654 -51.506 1.00 73.56 88 PRO A O 1
ATOM 674 N N . TRP A 1 89 ? 24.851 8.550 -50.883 1.00 69.38 89 TRP A N 1
ATOM 675 C CA . TRP A 1 89 ? 24.449 7.779 -52.051 1.00 69.38 89 TRP A CA 1
ATOM 676 C C . TRP A 1 89 ? 24.582 8.692 -53.272 1.00 69.38 89 TRP A C 1
ATOM 678 O O . TRP A 1 89 ? 23.998 9.781 -53.276 1.00 69.38 89 TRP A O 1
ATOM 688 N N . PRO A 1 90 ? 25.330 8.308 -54.319 1.00 61.91 90 PRO A N 1
ATOM 689 C CA . PRO A 1 90 ? 25.302 9.071 -55.546 1.00 61.91 90 PRO A CA 1
ATOM 690 C C . PRO A 1 90 ? 23.918 8.865 -56.159 1.00 61.91 90 PRO A C 1
ATOM 692 O O . PRO A 1 90 ? 23.657 7.844 -56.794 1.00 61.91 90 PRO A O 1
ATOM 695 N N . THR A 1 91 ? 23.028 9.845 -56.003 1.00 62.22 91 THR A N 1
ATOM 696 C CA . THR A 1 91 ? 21.774 9.951 -56.765 1.00 62.22 91 THR A CA 1
ATOM 697 C C . THR A 1 91 ? 22.102 10.286 -58.224 1.00 62.22 91 THR A C 1
ATOM 699 O O . THR A 1 91 ? 21.659 11.286 -58.783 1.00 62.22 91 THR A O 1
ATOM 702 N N . LYS A 1 92 ? 22.948 9.481 -58.872 1.00 66.25 92 LYS A N 1
ATOM 703 C CA . LYS A 1 92 ? 23.172 9.560 -60.308 1.00 66.25 92 LYS A CA 1
ATOM 704 C C . LYS A 1 92 ? 22.026 8.786 -60.943 1.00 66.25 92 LYS A C 1
ATOM 706 O O . LYS A 1 92 ? 22.102 7.572 -61.104 1.00 66.25 92 LYS A O 1
ATOM 711 N N . MET A 1 93 ? 20.928 9.485 -61.227 1.00 65.81 93 MET A N 1
ATOM 712 C CA . MET A 1 93 ? 19.791 8.898 -61.934 1.00 65.81 93 MET A CA 1
ATOM 713 C C .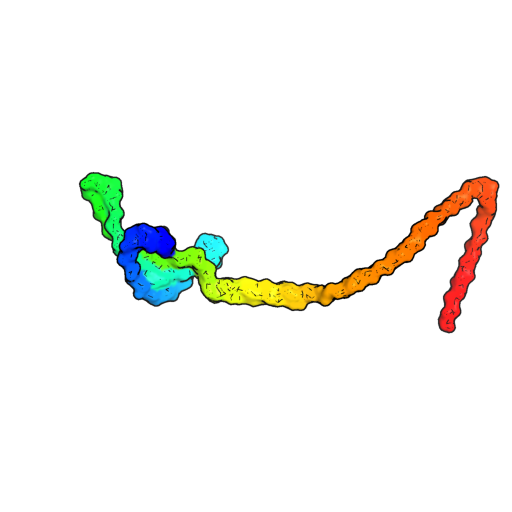 MET A 1 93 ? 20.290 8.313 -63.262 1.00 65.81 93 MET A C 1
ATOM 715 O O . MET A 1 93 ? 20.761 9.049 -64.130 1.00 65.81 93 MET A O 1
ATOM 719 N N . MET A 1 94 ? 20.232 6.988 -63.415 1.00 63.41 94 MET A N 1
ATOM 720 C CA . MET A 1 94 ? 20.520 6.339 -64.692 1.00 63.41 94 MET A CA 1
ATOM 721 C C . MET A 1 94 ? 19.370 6.649 -65.645 1.00 63.41 94 MET A C 1
ATOM 723 O O . MET A 1 94 ? 18.292 6.063 -65.556 1.00 63.41 94 MET A O 1
ATOM 727 N N . ILE A 1 95 ? 19.592 7.599 -66.549 1.00 64.81 95 ILE A N 1
ATOM 728 C CA . ILE A 1 95 ? 18.652 7.887 -67.628 1.00 64.81 95 ILE A CA 1
ATOM 729 C C . ILE A 1 95 ? 18.667 6.679 -68.565 1.00 64.81 95 ILE A C 1
ATOM 731 O O . ILE A 1 95 ? 19.705 6.338 -69.133 1.00 64.81 95 ILE A O 1
ATOM 735 N N . ARG A 1 96 ? 17.517 6.012 -68.707 1.00 62.62 96 ARG A N 1
ATOM 736 C CA . ARG A 1 96 ? 17.334 4.948 -69.698 1.00 62.62 96 ARG A CA 1
ATOM 737 C C . ARG A 1 96 ? 17.491 5.572 -71.096 1.00 62.62 96 ARG A C 1
ATOM 739 O O . ARG A 1 96 ? 16.736 6.497 -71.399 1.00 62.62 96 ARG A O 1
ATOM 746 N N . PRO A 1 97 ? 18.415 5.095 -71.950 1.00 65.69 97 PRO A N 1
ATOM 747 C CA . PRO A 1 97 ? 18.506 5.559 -73.331 1.00 65.69 97 PRO A CA 1
ATOM 748 C C . PRO A 1 97 ? 17.171 5.340 -74.054 1.00 65.69 97 PRO A C 1
ATOM 750 O O . PRO A 1 97 ? 16.538 4.295 -73.892 1.00 65.69 97 PRO A O 1
ATOM 753 N N . SER A 1 98 ? 16.722 6.341 -74.814 1.00 65.12 98 SER A N 1
ATOM 754 C CA . SER A 1 98 ? 15.501 6.249 -75.623 1.00 65.12 98 SER A CA 1
ATOM 755 C C . SER A 1 98 ? 15.614 5.078 -76.614 1.00 65.12 98 SER A C 1
ATOM 757 O O . SER A 1 98 ? 16.677 4.929 -77.223 1.00 65.12 98 SER A O 1
ATOM 759 N N . PRO A 1 99 ? 14.559 4.261 -76.816 1.00 62.62 99 PRO A N 1
ATOM 760 C CA . PRO A 1 99 ? 14.611 3.001 -77.576 1.00 62.62 99 PRO A CA 1
ATOM 761 C C . PRO A 1 99 ? 14.878 3.138 -79.092 1.00 62.62 99 PRO A C 1
ATOM 763 O O . PRO A 1 99 ? 14.657 2.190 -79.838 1.00 62.62 99 PRO A O 1
ATOM 766 N N . GLY A 1 100 ? 15.364 4.291 -79.561 1.00 64.12 100 GLY A N 1
ATOM 767 C CA . GLY A 1 100 ? 15.667 4.567 -80.967 1.00 64.12 100 GLY A CA 1
ATOM 768 C C . GLY A 1 100 ? 17.151 4.728 -81.315 1.00 64.12 100 GLY A C 1
ATOM 769 O O . GLY A 1 100 ? 17.452 4.940 -82.484 1.00 64.12 100 GLY A O 1
ATOM 770 N N . CYS A 1 101 ? 18.088 4.663 -80.359 1.00 59.03 101 CYS A N 1
ATOM 771 C CA . CYS A 1 101 ? 19.516 4.779 -80.674 1.00 59.03 101 CYS A CA 1
ATOM 772 C C . CYS A 1 101 ? 20.403 4.033 -79.658 1.00 59.03 101 CYS A C 1
ATOM 774 O O . CYS A 1 101 ? 20.447 4.399 -78.486 1.00 59.03 101 CYS A O 1
ATOM 776 N N . GLN A 1 102 ? 21.155 3.058 -80.187 1.00 56.28 102 GLN A N 1
ATOM 777 C CA . GLN A 1 102 ? 22.284 2.286 -79.633 1.00 56.28 102 GLN A CA 1
ATOM 778 C C . GLN A 1 102 ? 22.010 0.870 -79.084 1.00 56.28 102 GLN A C 1
ATOM 780 O O . GLN A 1 102 ? 21.302 0.643 -78.107 1.00 56.28 102 GLN A O 1
ATOM 785 N N . GLU A 1 103 ? 22.677 -0.076 -79.750 1.00 60.53 103 GLU A N 1
ATOM 786 C CA . GLU A 1 103 ? 22.886 -1.484 -79.415 1.00 60.53 103 GLU A CA 1
ATOM 787 C C . GLU A 1 103 ? 23.542 -1.637 -78.030 1.00 60.53 103 GLU A C 1
ATOM 789 O O . GLU A 1 103 ? 24.555 -1.001 -77.724 1.00 60.53 103 GLU A O 1
ATOM 794 N N . ALA A 1 104 ? 22.985 -2.502 -77.182 1.00 59.66 104 ALA A N 1
ATOM 795 C CA . ALA A 1 104 ? 23.529 -2.781 -75.859 1.00 59.66 104 ALA A CA 1
ATOM 796 C C . ALA A 1 104 ? 24.845 -3.573 -75.967 1.00 59.66 104 ALA A C 1
ATOM 798 O O . ALA A 1 104 ? 24.842 -4.789 -76.153 1.00 59.66 104 ALA A O 1
ATOM 799 N N . ARG A 1 105 ? 25.992 -2.901 -75.816 1.00 61.59 105 ARG A N 1
ATOM 800 C CA . ARG A 1 105 ? 27.299 -3.570 -75.716 1.00 61.59 105 ARG A CA 1
ATOM 801 C C . ARG A 1 105 ? 27.565 -3.944 -74.261 1.00 61.59 105 ARG A C 1
ATOM 803 O O . ARG A 1 105 ? 27.969 -3.112 -73.454 1.00 61.59 105 ARG A O 1
ATOM 810 N N . VAL A 1 106 ? 27.322 -5.209 -73.926 1.00 60.88 106 VAL A N 1
ATOM 811 C CA . VAL A 1 106 ? 27.672 -5.784 -72.621 1.00 60.88 106 VAL A CA 1
ATOM 812 C C . VAL A 1 106 ? 29.196 -5.863 -72.517 1.00 60.88 106 VAL A C 1
ATOM 814 O O . VAL A 1 106 ? 29.838 -6.577 -73.284 1.00 60.88 106 VAL A O 1
ATOM 817 N N . ILE A 1 107 ? 29.786 -5.129 -71.573 1.00 65.69 107 ILE A N 1
ATOM 818 C CA . ILE A 1 107 ? 31.228 -5.175 -71.305 1.00 65.69 107 ILE A CA 1
ATOM 819 C C . ILE A 1 107 ? 31.463 -6.135 -70.137 1.00 65.69 107 ILE A C 1
ATOM 821 O O . ILE A 1 107 ? 30.926 -5.951 -69.045 1.00 65.69 107 ILE A O 1
ATOM 825 N N . LYS A 1 108 ? 32.260 -7.180 -70.367 1.00 56.66 108 LYS A N 1
ATOM 826 C CA . LYS A 1 108 ? 32.623 -8.176 -69.355 1.00 56.66 108 LYS A CA 1
ATOM 827 C C . LYS A 1 108 ? 33.735 -7.610 -68.466 1.00 56.66 108 LYS A C 1
ATOM 829 O O . LYS A 1 108 ? 34.875 -7.518 -68.910 1.00 56.66 108 LYS A O 1
ATOM 834 N N . LEU A 1 109 ? 33.420 -7.241 -67.222 1.00 63.75 109 LEU A N 1
ATOM 835 C CA . LEU A 1 109 ? 34.451 -6.903 -66.236 1.00 63.75 109 LEU A CA 1
ATOM 836 C C . LEU A 1 109 ? 35.137 -8.182 -65.746 1.00 63.75 109 LEU A C 1
ATOM 838 O O . LEU A 1 109 ? 34.491 -9.074 -65.195 1.00 63.75 109 LEU A O 1
ATOM 842 N N . GLN A 1 110 ? 36.453 -8.257 -65.929 1.00 62.56 110 GLN A N 1
ATOM 843 C CA . GLN A 1 110 ? 37.294 -9.233 -65.247 1.00 62.56 110 GLN A CA 1
ATOM 844 C C . GLN A 1 110 ? 37.817 -8.592 -63.964 1.00 62.56 110 GLN A C 1
ATOM 846 O O . GLN A 1 110 ? 38.518 -7.585 -64.002 1.00 62.56 110 GLN A O 1
ATOM 851 N N . ILE A 1 111 ? 37.436 -9.170 -62.829 1.00 53.00 111 ILE A N 1
ATOM 852 C CA . ILE A 1 111 ? 37.983 -8.801 -61.526 1.00 53.00 111 ILE A CA 1
ATOM 853 C C . ILE A 1 111 ? 39.350 -9.480 -61.427 1.00 53.00 111 ILE A C 1
ATOM 855 O O . ILE A 1 111 ? 39.427 -10.709 -61.391 1.00 53.00 111 ILE A O 1
ATOM 859 N N . LEU A 1 112 ? 40.414 -8.677 -61.453 1.00 55.41 112 LEU A N 1
ATOM 860 C CA . LEU A 1 112 ? 41.774 -9.131 -61.169 1.00 55.41 112 LEU A CA 1
ATOM 861 C C . LEU A 1 112 ? 41.829 -9.605 -59.713 1.00 55.41 112 LEU A C 1
ATOM 863 O O . LEU A 1 112 ? 41.360 -8.905 -58.815 1.00 55.41 112 LEU A O 1
ATOM 867 N N . ARG A 1 113 ? 42.329 -10.825 -59.525 1.00 52.53 113 ARG A N 1
ATOM 868 C CA . ARG A 1 113 ? 42.456 -11.508 -58.238 1.00 52.53 113 ARG A CA 1
ATOM 869 C C . ARG A 1 113 ? 43.872 -11.362 -57.704 1.00 52.53 113 ARG A C 1
ATOM 871 O O . ARG A 1 113 ? 44.792 -11.346 -58.551 1.00 52.53 113 ARG A O 1
#

Secondary structure (DSSP, 8-state):
-EEHHHHHHTT---EEEEEEEEE-GGG-EEEEEEEEEEEEEEETTEEEEEEEEEEEEEE-HHHHHHHHHHHHHHHHTSPP--------------PPPPTTS------------